Protein AF-A0A7J8PBJ2-F1 (afdb_monomer_lite)

Sequence (101 aa):
KILICTVHLPKGKVLRFVLFACSDSRVCPSHILNFQPGEAFIVRNIASMVPPYDKKKYSGAGAAIEYAVLHLKVENIVVIGHSCCGGIKGLMSIPDDGTTA

pLDDT: mean 90.63, std 9.9, range [50.56, 98.0]

Radius of gyration: 15.6 Å; chains: 1; bounding box: 37×36×34 Å

Structure (mmCIF, N/CA/C/O backbone):
data_AF-A0A7J8PBJ2-F1
#
_entry.id   AF-A0A7J8PBJ2-F1
#
loop_
_atom_site.group_PDB
_atom_site.id
_atom_site.type_symbol
_atom_site.label_atom_id
_atom_site.label_alt_id
_atom_site.label_comp_id
_atom_site.label_asym_id
_atom_site.label_entity_id
_atom_site.label_seq_id
_atom_site.pdbx_PDB_ins_code
_atom_site.Cartn_x
_atom_site.Cartn_y
_atom_site.Cartn_z
_atom_site.occupancy
_atom_site.B_iso_or_equiv
_atom_site.auth_seq_id
_atom_site.auth_comp_id
_atom_site.auth_asym_id
_atom_site.auth_atom_id
_atom_site.pdbx_PDB_model_num
ATOM 1 N N . LYS A 1 1 ? 9.653 19.819 -3.356 1.00 67.44 1 LYS A N 1
ATOM 2 C CA . LYS A 1 1 ? 8.904 20.525 -2.287 1.00 67.44 1 LYS A CA 1
ATOM 3 C C . LYS A 1 1 ? 7.847 19.564 -1.760 1.00 67.44 1 LYS A C 1
ATOM 5 O O . LYS A 1 1 ? 6.981 19.185 -2.534 1.00 67.44 1 LYS A O 1
ATOM 10 N N . ILE A 1 2 ? 7.977 19.088 -0.521 1.00 81.88 2 ILE A N 1
ATOM 11 C CA . ILE A 1 2 ? 6.969 18.212 0.096 1.00 81.88 2 ILE A CA 1
ATOM 12 C C . ILE A 1 2 ? 5.880 19.124 0.659 1.00 81.88 2 ILE A C 1
ATOM 14 O O . ILE A 1 2 ? 6.184 20.039 1.420 1.00 81.88 2 ILE A O 1
ATOM 18 N N . LEU A 1 3 ? 4.638 18.921 0.227 1.00 82.38 3 LEU A N 1
ATOM 19 C CA . LEU A 1 3 ? 3.475 19.660 0.709 1.00 82.38 3 LEU A CA 1
ATOM 20 C C . LEU A 1 3 ? 2.603 18.690 1.500 1.00 82.38 3 LEU A C 1
ATOM 22 O O . LEU A 1 3 ? 2.145 17.688 0.956 1.00 82.38 3 LEU A O 1
ATOM 26 N N . ILE A 1 4 ? 2.400 18.988 2.780 1.00 85.19 4 ILE A N 1
ATOM 27 C CA . ILE A 1 4 ? 1.485 18.245 3.645 1.00 85.19 4 ILE A CA 1
ATOM 28 C C . ILE A 1 4 ? 0.186 19.045 3.697 1.00 85.19 4 ILE A C 1
ATOM 30 O O . ILE A 1 4 ? 0.186 20.196 4.126 1.00 85.19 4 ILE A O 1
ATOM 34 N N . CYS A 1 5 ? -0.907 18.449 3.225 1.00 81.81 5 CYS A N 1
ATOM 35 C CA . CYS A 1 5 ? -2.243 19.029 3.300 1.00 81.81 5 CYS A CA 1
ATOM 36 C C . CYS A 1 5 ? -3.043 18.276 4.363 1.00 81.81 5 CYS A C 1
ATOM 38 O O . CYS A 1 5 ? -3.108 17.047 4.338 1.00 81.81 5 CYS A O 1
ATOM 40 N N . THR A 1 6 ? -3.633 19.008 5.303 1.00 80.75 6 THR A N 1
ATOM 41 C CA . THR A 1 6 ? -4.531 18.456 6.316 1.00 80.75 6 THR A CA 1
ATOM 42 C C . THR A 1 6 ? -5.975 18.722 5.909 1.00 80.75 6 THR A C 1
ATOM 44 O O . THR A 1 6 ? -6.333 19.830 5.515 1.00 80.75 6 THR A O 1
ATOM 47 N N . VAL A 1 7 ? -6.817 17.695 6.003 1.00 77.88 7 VAL A N 1
ATOM 48 C CA . VAL A 1 7 ? -8.259 17.791 5.745 1.00 77.88 7 VAL A CA 1
ATOM 49 C C . VAL A 1 7 ? -8.991 17.424 7.030 1.00 77.88 7 VAL A C 1
ATOM 51 O O . VAL A 1 7 ? -8.630 16.450 7.692 1.00 77.88 7 VAL A O 1
ATOM 54 N N . HIS A 1 8 ? -10.007 18.204 7.403 1.00 78.44 8 HIS A N 1
ATOM 55 C CA . HIS A 1 8 ? -10.849 17.892 8.554 1.00 78.44 8 HIS A CA 1
ATOM 56 C C . HIS A 1 8 ? -11.878 16.829 8.168 1.00 78.44 8 HIS A C 1
ATOM 58 O O . HIS A 1 8 ? -12.645 17.019 7.225 1.00 78.44 8 HIS A O 1
ATOM 64 N N . LEU A 1 9 ? -11.895 15.715 8.897 1.00 67.75 9 LEU A N 1
ATOM 65 C CA . LEU A 1 9 ? -12.837 14.624 8.673 1.00 67.75 9 LEU A CA 1
ATOM 66 C C . LEU A 1 9 ? -13.865 14.574 9.810 1.00 67.75 9 LEU A C 1
ATOM 68 O O . LEU A 1 9 ? -13.489 14.736 10.975 1.00 67.75 9 LEU A O 1
ATOM 72 N N . PRO A 1 10 ? -15.149 14.320 9.503 1.00 68.06 10 PRO A N 1
ATOM 73 C CA . PRO A 1 10 ? -16.148 14.066 10.530 1.00 68.06 10 PRO A CA 1
ATOM 74 C C . PRO A 1 10 ? -15.776 12.814 11.337 1.00 68.06 10 PRO A C 1
ATOM 76 O O . PRO A 1 10 ? -15.232 11.843 10.806 1.00 68.06 10 PRO A O 1
ATOM 79 N N . LYS A 1 11 ? -16.064 12.838 12.641 1.00 75.06 11 LYS A N 1
ATOM 80 C CA . LYS A 1 11 ? -15.785 11.717 13.550 1.00 75.06 11 LYS A CA 1
ATOM 81 C C . LYS A 1 11 ? -16.708 10.527 13.246 1.00 75.06 11 LYS A C 1
ATOM 83 O O . LYS A 1 11 ? -17.866 10.726 12.895 1.00 75.06 11 LYS A O 1
ATOM 88 N N . GLY A 1 12 ? -16.221 9.303 13.473 1.00 63.75 12 GLY A N 1
ATOM 89 C CA . GLY A 1 12 ? -17.089 8.129 13.654 1.00 63.75 12 GLY A CA 1
ATOM 90 C C . GLY A 1 12 ? -17.337 7.229 12.439 1.00 63.75 12 GLY A C 1
ATOM 91 O O . GLY A 1 12 ? -18.357 6.547 12.416 1.00 63.75 12 GLY A O 1
ATOM 92 N N . LYS A 1 13 ? -16.437 7.174 11.449 1.00 65.19 13 LYS A N 1
ATOM 93 C CA . LYS A 1 13 ? -16.504 6.137 10.402 1.00 65.19 13 LYS A CA 1
ATOM 94 C C . LYS A 1 13 ? -15.586 4.957 10.710 1.00 65.19 13 LYS A C 1
ATOM 96 O O . LYS A 1 13 ? -14.440 5.152 11.109 1.00 65.19 13 LYS A O 1
ATOM 101 N N . VAL A 1 14 ? -16.103 3.747 10.501 1.00 73.50 14 VAL A N 1
ATOM 102 C CA . VAL A 1 14 ? -15.354 2.491 10.622 1.00 73.50 14 VAL A CA 1
ATOM 103 C C . VAL A 1 14 ? -14.757 2.145 9.262 1.00 73.50 14 VAL A C 1
ATOM 105 O O . VAL A 1 14 ? -15.474 2.038 8.267 1.00 73.50 14 VAL A O 1
ATOM 108 N N . LEU A 1 15 ? -13.439 1.974 9.226 1.00 82.56 15 LEU A N 1
ATOM 109 C CA . LEU A 1 15 ? -12.700 1.575 8.034 1.00 82.56 15 LEU A CA 1
ATOM 110 C C . LEU A 1 15 ? -12.763 0.054 7.894 1.00 82.56 15 LEU A C 1
ATOM 112 O O . LEU A 1 15 ? -12.306 -0.661 8.778 1.00 82.56 15 LEU A O 1
ATOM 116 N N . ARG A 1 16 ? -13.297 -0.446 6.776 1.00 88.06 16 ARG A N 1
ATOM 117 C CA . ARG A 1 16 ? -13.398 -1.900 6.529 1.00 88.06 16 ARG A CA 1
ATOM 118 C C . ARG A 1 16 ? -12.263 -2.459 5.677 1.00 88.06 16 ARG A C 1
ATOM 120 O O . ARG A 1 16 ? -12.013 -3.662 5.699 1.00 88.06 16 ARG A O 1
ATOM 127 N N . PHE A 1 17 ? -11.573 -1.593 4.939 1.00 93.19 17 PHE A N 1
ATOM 128 C CA . PHE A 1 17 ? -10.581 -1.985 3.943 1.00 93.19 17 PHE A CA 1
ATOM 129 C C . PHE A 1 17 ? -9.271 -1.232 4.146 1.00 93.19 17 PHE A C 1
ATOM 131 O O . PHE A 1 17 ? -9.277 -0.014 4.354 1.00 93.19 17 PHE A O 1
ATOM 138 N N . VAL A 1 18 ? -8.152 -1.936 3.984 1.00 95.50 18 VAL A N 1
ATOM 139 C CA . VAL A 1 18 ? -6.894 -1.322 3.554 1.00 95.50 18 VAL A CA 1
ATOM 140 C C . VAL A 1 18 ? -6.640 -1.651 2.087 1.00 95.50 18 VAL A C 1
ATOM 142 O O . VAL A 1 18 ? -6.809 -2.792 1.657 1.00 95.50 18 VAL A O 1
ATOM 145 N N . LEU A 1 19 ? -6.248 -0.643 1.313 1.00 96.75 19 LEU A N 1
ATOM 146 C CA . LEU A 1 19 ? -5.972 -0.771 -0.114 1.00 96.75 19 LEU A CA 1
ATOM 147 C C . LEU A 1 19 ? -4.506 -0.464 -0.390 1.00 96.75 19 LEU A C 1
ATOM 149 O O . LEU A 1 19 ? -4.031 0.615 -0.040 1.00 96.75 19 LEU A O 1
ATOM 153 N N . PHE A 1 20 ? -3.829 -1.363 -1.094 1.00 97.94 20 PHE A N 1
ATOM 154 C CA . PHE A 1 20 ? -2.568 -1.075 -1.769 1.00 97.94 20 PHE A CA 1
ATOM 155 C C . PHE A 1 20 ? -2.852 -0.813 -3.243 1.00 97.94 20 PHE A C 1
ATOM 157 O O . PHE A 1 20 ? -3.324 -1.697 -3.957 1.00 97.94 20 PHE A O 1
ATOM 164 N N . ALA A 1 21 ? -2.587 0.407 -3.702 1.00 97.81 21 ALA A N 1
ATOM 165 C CA . ALA A 1 21 ? -2.831 0.815 -5.082 1.00 97.81 21 ALA A CA 1
ATOM 166 C C . ALA A 1 21 ? -1.620 1.537 -5.674 1.00 97.81 21 ALA A C 1
ATOM 168 O O . ALA A 1 21 ? -0.790 2.099 -4.961 1.00 97.81 21 ALA A O 1
ATOM 169 N N . CYS A 1 22 ? -1.528 1.564 -7.000 1.00 98.00 22 CYS A N 1
ATOM 170 C CA . CYS A 1 22 ? -0.373 2.149 -7.654 1.00 98.00 22 CYS A CA 1
ATOM 171 C C . CYS A 1 22 ? -0.419 3.675 -7.525 1.00 98.00 22 CYS A C 1
ATOM 173 O O . CYS A 1 22 ? -1.493 4.282 -7.559 1.00 98.00 22 CYS A O 1
ATOM 175 N N . SER A 1 23 ? 0.744 4.317 -7.424 1.00 97.50 23 SER A N 1
ATOM 176 C CA . SER A 1 23 ? 0.881 5.779 -7.475 1.00 97.50 23 SER A CA 1
ATOM 177 C C . SER A 1 23 ? 0.534 6.385 -8.843 1.00 97.50 23 SER A C 1
ATOM 179 O O . SER A 1 23 ? 0.510 7.607 -8.966 1.00 97.50 23 SER A O 1
ATOM 181 N N . ASP A 1 24 ? 0.246 5.561 -9.857 1.00 97.25 24 ASP A N 1
ATOM 182 C CA . ASP A 1 24 ? -0.208 6.000 -11.180 1.00 97.25 24 ASP A CA 1
ATOM 183 C C . ASP A 1 24 ? -1.410 6.952 -11.067 1.00 97.25 24 ASP A C 1
ATOM 185 O O . ASP A 1 24 ? -2.427 6.640 -10.442 1.00 97.25 24 ASP A O 1
ATOM 189 N N . SER A 1 25 ? -1.297 8.143 -11.654 1.00 95.19 25 SER A N 1
ATOM 190 C CA . SER A 1 25 ? -2.311 9.195 -11.535 1.00 95.19 25 SER A CA 1
ATOM 191 C C . SER A 1 25 ? -3.652 8.819 -12.163 1.00 95.19 25 SER A C 1
ATOM 193 O O . SER A 1 25 ? -4.678 9.358 -11.757 1.00 95.19 25 SER A O 1
ATOM 195 N N . ARG A 1 26 ? -3.666 7.866 -13.102 1.00 95.19 26 ARG A N 1
ATOM 196 C CA . ARG A 1 26 ? -4.881 7.385 -13.773 1.00 95.19 26 ARG A CA 1
ATOM 197 C C . ARG A 1 26 ? -5.716 6.468 -12.880 1.00 95.19 26 ARG A C 1
ATOM 199 O O . ARG A 1 26 ? -6.877 6.218 -13.179 1.00 95.19 26 ARG A O 1
ATOM 206 N N . VAL A 1 27 ? -5.129 5.957 -11.796 1.00 94.06 27 VAL A N 1
ATOM 207 C CA . VAL A 1 27 ? -5.727 4.923 -10.947 1.00 94.06 27 VAL A CA 1
ATOM 208 C C . VAL A 1 27 ? -5.866 5.449 -9.523 1.00 94.06 27 VAL A C 1
ATOM 210 O O . VAL A 1 27 ? -5.065 5.154 -8.636 1.00 94.06 27 VAL A O 1
ATOM 213 N N . CYS A 1 28 ? -6.896 6.265 -9.295 1.00 94.62 28 CYS A N 1
ATOM 214 C CA . CYS A 1 28 ? -7.276 6.668 -7.946 1.00 94.62 28 CYS A CA 1
ATOM 215 C C . CYS A 1 28 ? -8.269 5.643 -7.364 1.00 94.62 28 CYS A C 1
ATOM 217 O O . CYS A 1 28 ? -9.409 5.594 -7.831 1.00 94.62 28 CYS A O 1
ATOM 219 N N . PRO A 1 29 ? -7.891 4.855 -6.338 1.00 94.06 29 PRO A N 1
ATOM 220 C CA . PRO A 1 29 ? -8.772 3.830 -5.772 1.00 94.06 29 PRO A CA 1
ATOM 221 C C . PRO A 1 29 ? -10.086 4.404 -5.230 1.00 94.06 29 PRO A C 1
ATOM 223 O O . PRO A 1 29 ? -11.127 3.777 -5.395 1.00 94.06 29 PRO A O 1
ATOM 226 N N . SER A 1 30 ? -10.068 5.617 -4.662 1.00 93.50 30 SER A N 1
ATOM 227 C CA . SER A 1 30 ? -11.290 6.281 -4.193 1.00 93.50 30 SER A CA 1
ATOM 228 C C . SER A 1 30 ? -12.281 6.567 -5.319 1.00 93.50 30 SER A C 1
ATOM 230 O O . SER A 1 30 ? -13.475 6.387 -5.126 1.00 93.50 30 SER A O 1
ATOM 232 N N . HIS A 1 31 ? -11.801 6.955 -6.504 1.00 93.69 31 HIS A N 1
ATOM 233 C CA . HIS A 1 31 ? -12.676 7.224 -7.648 1.00 93.69 31 HIS A CA 1
ATOM 234 C C . HIS A 1 31 ? -13.176 5.931 -8.296 1.00 93.69 31 HIS A C 1
ATOM 236 O O . HIS A 1 31 ? -14.355 5.817 -8.603 1.00 93.69 31 HIS A O 1
ATOM 242 N N . ILE A 1 32 ? -12.293 4.945 -8.480 1.00 94.00 32 ILE A N 1
ATOM 243 C CA . ILE A 1 32 ? -12.625 3.693 -9.179 1.00 94.00 32 ILE A CA 1
ATOM 244 C C . ILE A 1 32 ? -13.613 2.845 -8.375 1.00 94.00 32 ILE A C 1
ATOM 246 O O . ILE A 1 32 ? -14.521 2.253 -8.948 1.00 94.00 32 ILE A O 1
ATOM 250 N N . LEU A 1 33 ? -13.441 2.791 -7.053 1.00 92.56 33 LEU A N 1
ATOM 251 C CA . LEU A 1 33 ? -14.296 2.011 -6.154 1.00 92.56 33 LEU A CA 1
ATOM 252 C C . LEU A 1 33 ? -15.391 2.860 -5.493 1.00 92.56 33 LEU A C 1
ATOM 254 O O . LEU A 1 33 ? -16.128 2.356 -4.652 1.00 92.56 33 LEU A O 1
ATOM 258 N N . ASN A 1 34 ? -15.497 4.138 -5.872 1.00 92.62 34 ASN A N 1
ATOM 259 C CA . ASN A 1 34 ? -16.451 5.104 -5.328 1.00 92.62 34 ASN A CA 1
ATOM 260 C C . ASN A 1 34 ? -16.407 5.235 -3.789 1.00 92.62 34 ASN A C 1
ATOM 262 O O . ASN A 1 34 ? -17.435 5.453 -3.145 1.00 92.62 34 ASN A O 1
ATOM 266 N N . PHE A 1 35 ? -15.215 5.111 -3.192 1.00 90.75 35 PHE A N 1
ATOM 267 C CA . PHE A 1 35 ? -15.041 5.276 -1.751 1.00 90.75 35 PHE A CA 1
ATOM 268 C C . PHE A 1 35 ? -15.151 6.738 -1.335 1.00 90.75 35 PHE A C 1
ATOM 270 O O . PHE A 1 35 ? -14.457 7.619 -1.848 1.00 90.75 35 PHE A O 1
ATOM 277 N N . GL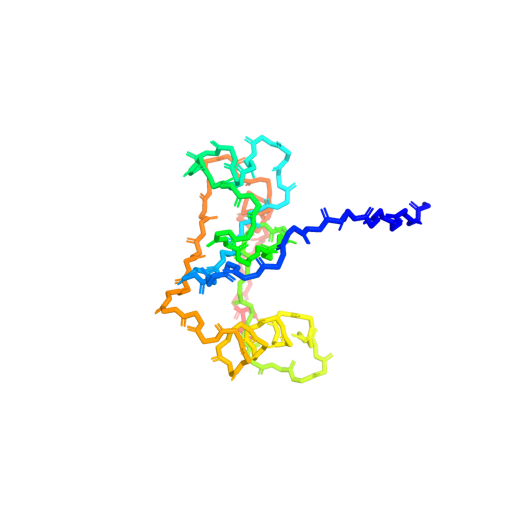N A 1 36 ? -15.951 6.964 -0.305 1.00 88.44 36 GLN A N 1
ATOM 278 C CA . GLN A 1 36 ? -16.037 8.210 0.426 1.00 88.44 36 GLN A CA 1
ATOM 279 C C . GLN A 1 36 ? -14.891 8.333 1.439 1.00 88.44 36 GLN A C 1
ATOM 281 O O . GLN A 1 36 ? -14.344 7.330 1.919 1.00 88.44 36 GLN A O 1
ATOM 286 N N . PRO A 1 37 ? -14.537 9.565 1.846 1.00 87.44 37 PRO A N 1
ATOM 287 C CA . PRO A 1 37 ? -13.595 9.769 2.935 1.00 87.44 37 PRO A CA 1
ATOM 288 C C . PRO A 1 37 ? -14.015 8.992 4.191 1.00 87.44 37 PRO A C 1
ATOM 290 O O . PRO A 1 37 ? -15.171 9.071 4.633 1.00 87.44 37 PRO A O 1
ATOM 293 N N . GLY A 1 38 ? -13.066 8.236 4.748 1.00 85.81 38 GLY A N 1
ATOM 294 C CA . GLY A 1 38 ? -13.264 7.389 5.926 1.00 85.81 38 GLY A CA 1
ATOM 295 C C . GLY A 1 38 ? -13.790 5.974 5.652 1.00 85.81 38 GLY A C 1
ATOM 296 O O . GLY A 1 38 ? -14.093 5.284 6.617 1.00 85.81 38 GLY A O 1
ATOM 297 N N . GLU A 1 39 ? -13.898 5.526 4.395 1.00 87.94 39 GLU A N 1
ATOM 298 C CA . GLU A 1 39 ? -14.328 4.148 4.069 1.00 87.94 39 GLU A CA 1
ATOM 299 C C . GLU A 1 39 ? -13.176 3.166 3.810 1.00 87.94 39 GLU A C 1
ATOM 301 O O . GLU A 1 39 ? -13.322 1.964 4.047 1.00 87.94 39 GLU A O 1
ATOM 306 N N . ALA A 1 40 ? -12.014 3.670 3.384 1.00 91.81 40 ALA A N 1
ATOM 307 C CA . ALA A 1 40 ? -10.818 2.868 3.149 1.00 91.81 40 ALA A CA 1
ATOM 308 C C . ALA A 1 40 ? -9.545 3.575 3.634 1.00 91.81 40 ALA A C 1
ATOM 310 O O . ALA A 1 40 ? -9.396 4.792 3.496 1.00 91.81 40 ALA A O 1
ATOM 311 N N . PHE A 1 41 ? -8.618 2.794 4.187 1.00 95.00 41 PHE A N 1
ATOM 312 C CA . PHE A 1 41 ? -7.258 3.220 4.503 1.00 95.00 41 PHE A CA 1
ATOM 313 C C . PHE A 1 41 ? -6.368 2.896 3.302 1.00 95.00 41 PHE A C 1
ATOM 315 O O . PHE A 1 41 ? -6.293 1.747 2.881 1.00 95.00 41 PHE A O 1
ATOM 322 N N . ILE A 1 42 ? -5.740 3.893 2.682 1.00 95.50 42 ILE A N 1
ATOM 323 C CA . ILE A 1 42 ? -5.144 3.718 1.350 1.00 95.50 42 ILE A CA 1
ATOM 324 C C . ILE A 1 42 ? -3.640 3.961 1.409 1.00 95.50 42 ILE A C 1
ATOM 326 O O . ILE A 1 42 ? -3.189 5.051 1.754 1.00 95.50 42 ILE A O 1
ATOM 330 N N . VAL A 1 43 ? -2.874 2.956 0.996 1.00 97.06 43 VAL A N 1
ATOM 331 C CA . VAL A 1 43 ? -1.430 3.025 0.779 1.00 97.06 43 VAL A CA 1
ATOM 332 C C . VAL A 1 43 ? -1.175 3.053 -0.723 1.00 97.06 43 VAL A C 1
ATOM 334 O O . VAL A 1 43 ? -1.680 2.211 -1.468 1.00 97.06 43 VAL A O 1
ATOM 337 N N . ARG A 1 44 ? -0.390 4.031 -1.188 1.00 97.56 44 ARG A N 1
ATOM 338 C CA . ARG A 1 44 ? -0.012 4.133 -2.602 1.00 97.56 44 ARG A CA 1
ATOM 339 C C . ARG A 1 44 ? 1.493 4.159 -2.781 1.00 97.56 44 ARG A C 1
ATOM 341 O O . ARG A 1 44 ? 2.177 4.978 -2.172 1.00 97.56 44 ARG A O 1
ATOM 348 N N . ASN A 1 45 ? 1.993 3.271 -3.629 1.00 97.12 45 ASN A N 1
ATOM 349 C CA . ASN A 1 45 ? 3.394 3.215 -4.033 1.00 97.12 45 ASN A CA 1
ATOM 350 C C . ASN A 1 45 ? 3.508 2.759 -5.497 1.00 97.12 45 ASN A C 1
ATOM 352 O O . ASN A 1 45 ? 2.509 2.460 -6.156 1.00 97.12 45 ASN A O 1
ATOM 356 N N . ILE A 1 46 ? 4.722 2.751 -6.046 1.00 97.69 46 ILE A N 1
ATOM 357 C CA . ILE A 1 46 ? 4.938 2.264 -7.411 1.00 97.69 46 ILE A CA 1
ATOM 358 C C . ILE A 1 46 ? 4.565 0.777 -7.481 1.00 97.69 46 ILE A C 1
ATOM 360 O O . ILE A 1 46 ? 5.033 -0.015 -6.670 1.00 97.69 46 ILE A O 1
ATOM 364 N N . ALA A 1 47 ? 3.733 0.421 -8.464 1.00 97.56 47 ALA A N 1
ATOM 365 C CA . ALA A 1 47 ? 3.293 -0.948 -8.743 1.00 97.56 47 ALA A CA 1
ATOM 366 C C . ALA A 1 47 ? 2.502 -1.653 -7.621 1.00 97.56 47 ALA A C 1
ATOM 368 O O . ALA A 1 47 ? 2.422 -2.877 -7.624 1.00 97.56 47 ALA A O 1
ATOM 369 N N . SER A 1 48 ? 1.882 -0.906 -6.699 1.00 97.06 48 SER A N 1
ATOM 370 C CA . SER A 1 48 ? 1.053 -1.475 -5.617 1.00 97.06 48 SER A CA 1
ATOM 371 C C . SER A 1 48 ? 1.784 -2.529 -4.769 1.00 97.06 48 SER A C 1
ATOM 373 O O . SER A 1 48 ? 1.163 -3.470 -4.277 1.00 97.06 48 SER A O 1
ATOM 375 N N . MET A 1 49 ? 3.105 -2.417 -4.630 1.00 96.38 49 MET A N 1
ATOM 376 C CA . MET A 1 49 ? 3.921 -3.450 -4.002 1.00 96.38 49 MET A CA 1
ATOM 377 C C . MET A 1 49 ? 3.640 -3.564 -2.505 1.00 96.38 49 MET A C 1
ATOM 379 O O . MET A 1 49 ? 3.593 -2.562 -1.784 1.00 96.38 49 MET A O 1
ATOM 383 N N . VAL A 1 50 ? 3.546 -4.805 -2.034 1.00 97.56 50 VAL A N 1
ATOM 384 C CA . VAL A 1 50 ? 3.552 -5.154 -0.613 1.00 97.56 50 VAL A CA 1
ATOM 385 C C . VAL A 1 50 ? 4.839 -5.937 -0.358 1.00 97.56 50 VAL A C 1
ATOM 387 O O . VAL A 1 50 ? 4.914 -7.106 -0.735 1.00 97.56 50 VAL A O 1
ATOM 390 N N . PRO A 1 51 ? 5.885 -5.303 0.195 1.00 95.88 51 PRO A N 1
ATOM 391 C CA . PRO A 1 51 ? 7.148 -5.989 0.428 1.00 95.88 51 PRO A CA 1
ATOM 392 C C . PRO A 1 51 ? 7.033 -6.993 1.589 1.00 95.88 51 PRO A C 1
ATOM 394 O O . PRO A 1 51 ? 6.139 -6.856 2.433 1.00 95.88 51 PRO A O 1
ATOM 397 N N . PRO A 1 52 ? 7.951 -7.975 1.677 1.00 95.50 52 PRO A N 1
ATOM 398 C CA . PRO A 1 52 ? 8.044 -8.842 2.843 1.00 95.50 52 PRO A CA 1
ATOM 399 C C . PRO A 1 52 ? 8.340 -8.027 4.105 1.00 95.50 52 PRO A C 1
ATOM 401 O O . PRO A 1 52 ? 8.820 -6.892 4.057 1.00 95.50 52 PRO A O 1
ATOM 404 N N . TYR A 1 53 ? 8.061 -8.618 5.262 1.00 95.31 53 TYR A N 1
ATOM 405 C CA . TYR A 1 53 ? 8.294 -7.953 6.533 1.00 95.31 53 TYR A CA 1
ATOM 406 C C . TYR A 1 53 ? 9.789 -7.707 6.781 1.00 95.31 53 TYR A C 1
ATOM 408 O O . TYR A 1 53 ? 10.568 -8.640 6.961 1.00 95.31 53 TYR A O 1
ATOM 416 N N . ASP A 1 54 ? 10.168 -6.433 6.860 1.00 96.88 54 ASP A N 1
ATOM 417 C CA . ASP A 1 54 ? 11.485 -5.990 7.307 1.00 96.88 54 ASP A CA 1
ATOM 418 C C . ASP A 1 54 ? 11.334 -4.648 8.036 1.00 96.88 54 ASP A C 1
ATOM 420 O O . ASP A 1 54 ? 10.952 -3.633 7.443 1.00 96.88 54 ASP A O 1
ATOM 424 N N . LYS A 1 55 ? 11.653 -4.636 9.336 1.00 93.44 55 LYS A N 1
ATOM 425 C CA . LYS A 1 55 ? 11.529 -3.445 10.194 1.00 93.44 55 LYS A CA 1
ATOM 426 C C . LYS A 1 55 ? 12.424 -2.282 9.759 1.00 93.44 55 LYS A C 1
ATOM 428 O O . LYS A 1 55 ? 12.143 -1.143 10.119 1.00 93.44 55 LYS A O 1
ATOM 433 N N . LYS A 1 56 ? 13.524 -2.556 9.054 1.00 94.94 56 LYS A N 1
ATOM 434 C CA . LYS A 1 56 ? 14.522 -1.559 8.650 1.00 94.94 56 LYS A CA 1
ATOM 435 C C . LYS A 1 56 ? 14.300 -1.102 7.214 1.00 94.94 56 LYS A C 1
ATOM 437 O O . LYS A 1 56 ? 14.333 0.097 6.958 1.00 94.94 56 LYS A O 1
ATOM 442 N N . LYS A 1 57 ? 14.065 -2.034 6.287 1.00 95.44 57 LYS A N 1
ATOM 443 C CA . LYS A 1 57 ? 13.932 -1.731 4.852 1.00 95.44 57 LYS A CA 1
ATOM 444 C C . LYS A 1 57 ? 12.541 -1.229 4.470 1.00 95.44 57 LYS A C 1
ATOM 446 O O . LYS A 1 57 ? 12.430 -0.343 3.629 1.00 95.44 57 LYS A O 1
ATOM 451 N N . TYR A 1 58 ? 11.486 -1.767 5.085 1.00 95.69 58 TYR A N 1
ATOM 452 C CA . TYR A 1 58 ? 10.100 -1.557 4.646 1.00 95.69 58 TYR A CA 1
ATOM 453 C C . TYR A 1 58 ? 9.183 -1.069 5.770 1.00 95.69 58 TYR A C 1
ATOM 455 O O . TYR A 1 58 ? 7.991 -1.385 5.809 1.00 95.69 58 TYR A O 1
ATO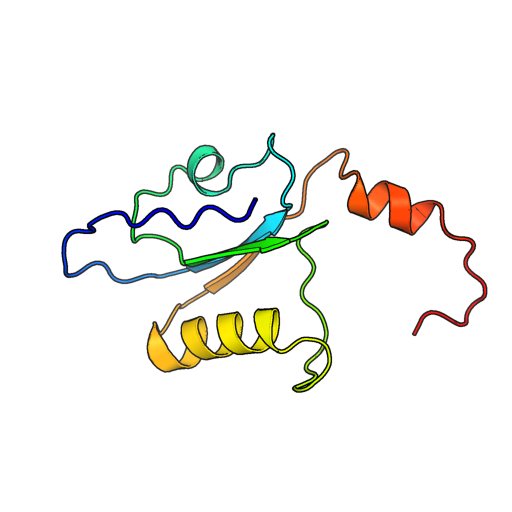M 463 N N . SER A 1 59 ? 9.732 -0.249 6.668 1.00 95.19 59 SER A N 1
ATOM 464 C CA . SER A 1 59 ? 9.023 0.288 7.834 1.00 95.19 59 SER A CA 1
ATOM 465 C C . SER A 1 59 ? 7.729 1.022 7.474 1.00 95.19 59 SER A C 1
ATOM 467 O O . SER A 1 59 ? 6.754 0.906 8.206 1.00 95.19 59 SER A O 1
ATOM 469 N N . GLY A 1 60 ? 7.670 1.715 6.331 1.00 95.62 60 GLY A N 1
ATOM 470 C CA . GLY A 1 60 ? 6.463 2.419 5.887 1.00 95.62 60 GLY A CA 1
ATOM 471 C C . GLY A 1 60 ? 5.285 1.486 5.579 1.00 95.62 60 GLY A C 1
ATOM 472 O O . GLY A 1 60 ? 4.190 1.686 6.100 1.00 95.62 60 GLY A O 1
ATOM 473 N N . ALA A 1 61 ? 5.506 0.447 4.765 1.00 95.69 61 ALA A N 1
ATOM 474 C CA . ALA A 1 61 ? 4.465 -0.534 4.447 1.00 95.69 61 ALA A CA 1
ATOM 475 C C . ALA A 1 61 ? 4.090 -1.368 5.683 1.00 95.69 61 ALA A C 1
ATOM 477 O O . ALA A 1 61 ? 2.907 -1.578 5.941 1.00 95.69 61 ALA A O 1
ATOM 478 N N . GLY A 1 62 ? 5.091 -1.772 6.475 1.00 96.50 62 GLY A N 1
ATOM 479 C CA . GLY A 1 62 ? 4.887 -2.494 7.730 1.00 96.50 62 GLY A CA 1
ATOM 480 C C . GLY A 1 62 ? 4.033 -1.710 8.726 1.00 96.50 62 GLY A C 1
ATOM 481 O O . GLY A 1 62 ? 3.022 -2.228 9.187 1.00 96.50 62 GLY A O 1
ATOM 482 N N . ALA A 1 63 ? 4.371 -0.443 8.985 1.00 97.38 63 ALA A N 1
ATOM 483 C CA . ALA A 1 63 ? 3.615 0.420 9.892 1.00 97.38 63 ALA A CA 1
ATOM 484 C C . ALA A 1 63 ? 2.180 0.667 9.402 1.00 97.38 63 ALA A C 1
ATOM 486 O O . ALA A 1 63 ? 1.250 0.705 10.204 1.00 97.38 63 ALA A O 1
ATOM 487 N N . ALA A 1 64 ? 1.977 0.804 8.087 1.00 96.81 64 ALA A N 1
ATOM 488 C CA . ALA A 1 64 ? 0.644 0.973 7.518 1.00 96.81 64 ALA A CA 1
ATOM 489 C C . ALA A 1 64 ? -0.235 -0.272 7.731 1.00 96.81 64 ALA A C 1
ATOM 491 O O . ALA A 1 64 ? -1.395 -0.143 8.123 1.00 96.81 64 ALA A O 1
ATOM 492 N N . ILE A 1 65 ? 0.317 -1.471 7.512 1.00 97.12 65 ILE A N 1
ATOM 493 C CA . ILE A 1 65 ? -0.386 -2.741 7.744 1.00 97.12 65 ILE A CA 1
ATOM 494 C C . ILE A 1 65 ? -0.651 -2.941 9.237 1.00 97.12 65 ILE A C 1
ATOM 496 O O . ILE A 1 65 ? -1.781 -3.234 9.619 1.00 97.12 65 ILE A O 1
ATOM 500 N N . GLU A 1 66 ? 0.361 -2.741 10.083 1.00 97.00 66 GLU A N 1
ATOM 501 C CA . GLU A 1 66 ? 0.244 -2.854 11.539 1.00 97.00 66 GLU A CA 1
ATOM 502 C C . GLU A 1 66 ? -0.859 -1.936 12.073 1.00 97.00 66 GLU A C 1
ATOM 504 O O . GLU A 1 66 ? -1.744 -2.383 12.803 1.00 97.00 66 GLU A O 1
ATOM 509 N N . TYR A 1 67 ? -0.874 -0.673 11.641 1.00 96.56 67 TYR A N 1
ATOM 510 C CA . TYR A 1 67 ? -1.897 0.283 12.043 1.00 96.56 67 TYR A CA 1
ATOM 511 C C . TYR A 1 67 ? -3.294 -0.110 11.557 1.00 96.56 67 TYR A C 1
ATOM 513 O O . TYR A 1 67 ? -4.247 -0.116 12.341 1.00 96.56 67 TYR A O 1
ATOM 521 N N . ALA A 1 68 ? -3.422 -0.498 10.288 1.00 95.38 68 ALA A N 1
ATOM 522 C CA . ALA A 1 68 ? -4.699 -0.916 9.724 1.00 95.38 68 ALA A CA 1
ATOM 523 C C . ALA A 1 68 ? -5.291 -2.130 10.459 1.00 95.38 68 ALA A C 1
ATOM 525 O O . ALA A 1 68 ? -6.465 -2.123 10.831 1.00 95.38 68 ALA A O 1
ATOM 526 N N . VAL A 1 69 ? -4.476 -3.153 10.715 1.00 95.50 69 VAL A N 1
ATOM 527 C CA . VAL A 1 69 ? -4.931 -4.414 11.311 1.00 95.50 69 VAL A CA 1
ATOM 528 C C . VAL A 1 69 ? -5.113 -4.286 12.823 1.00 95.50 69 VAL A C 1
ATOM 530 O O . VAL A 1 69 ? -6.161 -4.649 13.359 1.00 95.50 69 VAL A O 1
ATOM 533 N N . LEU A 1 70 ? -4.117 -3.763 13.543 1.00 96.44 70 LEU A N 1
ATOM 534 C CA . LEU A 1 70 ? -4.133 -3.767 15.006 1.00 96.44 70 LEU A CA 1
ATOM 535 C C . LEU A 1 70 ? -4.935 -2.612 15.599 1.00 96.44 70 LEU A C 1
ATOM 537 O O . LEU A 1 70 ? -5.549 -2.809 16.650 1.00 96.44 70 LEU A O 1
ATOM 541 N N . HIS A 1 71 ? -4.972 -1.449 14.947 1.00 94.50 71 HIS A N 1
ATOM 542 C CA . HIS A 1 71 ? -5.600 -0.247 15.504 1.00 94.50 71 HIS A CA 1
ATOM 543 C C . HIS A 1 71 ? -6.916 0.117 14.819 1.00 94.50 71 HIS A C 1
ATOM 545 O O . HIS A 1 71 ? -7.886 0.410 15.513 1.00 94.50 71 HIS A O 1
ATOM 551 N N . LEU A 1 72 ? -6.976 0.066 13.486 1.00 92.62 72 LEU A N 1
ATOM 552 C CA . LEU A 1 72 ? -8.204 0.380 12.743 1.00 92.62 72 LEU A CA 1
ATOM 553 C C . LEU A 1 72 ? -9.161 -0.813 12.629 1.00 92.62 72 LEU A C 1
ATOM 555 O O . LEU A 1 72 ? -10.331 -0.606 12.324 1.00 92.62 72 LEU A O 1
ATOM 559 N N . LYS A 1 73 ? -8.674 -2.031 12.908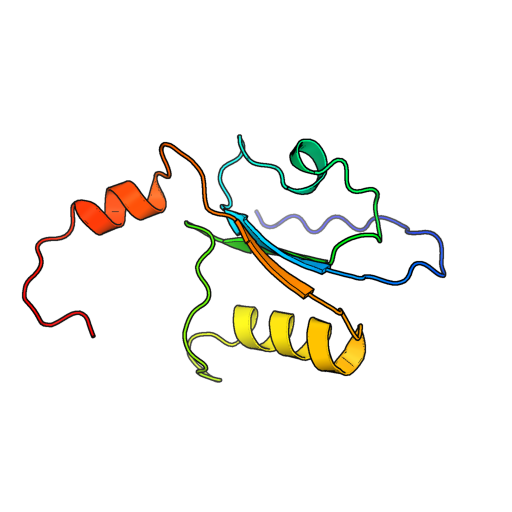 1.00 94.19 73 LYS A N 1
ATOM 560 C CA . LYS A 1 73 ? -9.441 -3.285 12.852 1.00 94.19 73 LYS A CA 1
ATOM 561 C C . LYS A 1 73 ? -10.110 -3.504 11.491 1.00 94.19 73 LYS A C 1
ATOM 563 O O . LYS A 1 73 ? -11.259 -3.930 11.427 1.00 94.19 73 LYS A O 1
ATOM 568 N N . VAL A 1 74 ? -9.388 -3.203 10.407 1.00 94.38 74 VAL A N 1
ATOM 569 C CA . VAL A 1 74 ? -9.891 -3.461 9.051 1.00 94.38 74 VAL A CA 1
ATOM 570 C C . VAL A 1 74 ? -10.154 -4.954 8.856 1.00 94.38 74 VAL A C 1
ATOM 572 O O . VAL A 1 74 ? -9.411 -5.799 9.352 1.00 94.38 74 VAL A O 1
ATOM 575 N N . GLU A 1 75 ? -11.198 -5.276 8.103 1.00 94.50 75 GLU A N 1
ATOM 576 C CA . GLU A 1 75 ? -11.606 -6.658 7.833 1.00 94.50 75 GLU A CA 1
ATOM 577 C C . GLU A 1 75 ? -10.842 -7.248 6.644 1.00 94.50 75 GLU A C 1
ATOM 579 O O . GLU A 1 75 ? -10.611 -8.452 6.578 1.00 94.50 75 GLU A O 1
ATOM 584 N N . ASN A 1 76 ? -10.449 -6.396 5.693 1.00 95.19 76 ASN A N 1
ATOM 585 C CA . ASN A 1 76 ? -9.919 -6.825 4.406 1.00 95.19 76 ASN A CA 1
ATOM 586 C C . ASN A 1 76 ? -8.676 -6.024 4.004 1.00 95.19 76 ASN A C 1
ATOM 588 O O . ASN A 1 76 ? -8.645 -4.794 4.112 1.00 95.19 76 ASN A O 1
ATOM 592 N N . ILE A 1 77 ? -7.682 -6.728 3.459 1.00 96.62 77 ILE A N 1
ATOM 593 C CA . ILE A 1 77 ? -6.517 -6.154 2.776 1.00 96.62 77 ILE A CA 1
ATOM 594 C C . ILE A 1 77 ? -6.665 -6.449 1.283 1.00 96.62 77 ILE A C 1
ATOM 596 O O . ILE A 1 77 ? -6.737 -7.611 0.893 1.00 96.62 77 ILE A O 1
ATOM 600 N N . VAL A 1 78 ? -6.703 -5.412 0.446 1.00 96.75 78 VAL A N 1
ATOM 601 C CA . VAL A 1 78 ? -6.857 -5.551 -1.009 1.00 96.75 78 VAL A CA 1
ATOM 602 C C . VAL A 1 78 ? -5.652 -4.942 -1.718 1.00 96.75 78 VAL A C 1
ATOM 604 O O . VAL A 1 78 ? -5.320 -3.776 -1.506 1.00 96.75 78 VAL A O 1
ATOM 607 N N . VAL A 1 79 ? -5.015 -5.717 -2.595 1.00 97.62 79 VAL A N 1
ATOM 608 C CA . VAL A 1 79 ? -3.924 -5.250 -3.461 1.00 97.62 79 VAL A CA 1
ATOM 609 C C . VAL A 1 79 ? -4.461 -5.094 -4.878 1.00 97.62 79 VAL A C 1
ATOM 611 O O . VAL A 1 79 ? -4.915 -6.059 -5.487 1.00 97.62 79 VAL A O 1
ATOM 614 N N . ILE A 1 80 ? -4.434 -3.870 -5.401 1.00 96.19 80 ILE A N 1
ATOM 615 C CA . ILE A 1 80 ? -5.037 -3.517 -6.688 1.00 96.19 80 ILE A CA 1
ATOM 616 C C . ILE A 1 80 ? -3.925 -3.284 -7.709 1.00 96.19 80 ILE A C 1
ATOM 618 O O . ILE A 1 80 ? -3.244 -2.256 -7.682 1.00 96.19 80 ILE A O 1
ATOM 622 N N . GLY A 1 81 ? -3.749 -4.231 -8.629 1.00 96.06 81 GLY A N 1
ATOM 623 C CA . GLY A 1 81 ? -2.964 -4.020 -9.845 1.00 96.06 81 GLY A CA 1
ATOM 624 C C . GLY A 1 81 ? -3.728 -3.189 -10.881 1.00 96.06 81 GLY A C 1
ATOM 625 O O . GLY A 1 81 ? -4.925 -2.944 -10.747 1.00 96.06 81 GLY A O 1
ATOM 626 N N . HIS A 1 82 ? -3.044 -2.756 -11.940 1.00 97.50 82 HIS A N 1
ATOM 627 C CA . HIS A 1 82 ? -3.700 -2.090 -13.065 1.00 97.50 82 HIS A CA 1
ATOM 628 C C . HIS A 1 82 ? -2.998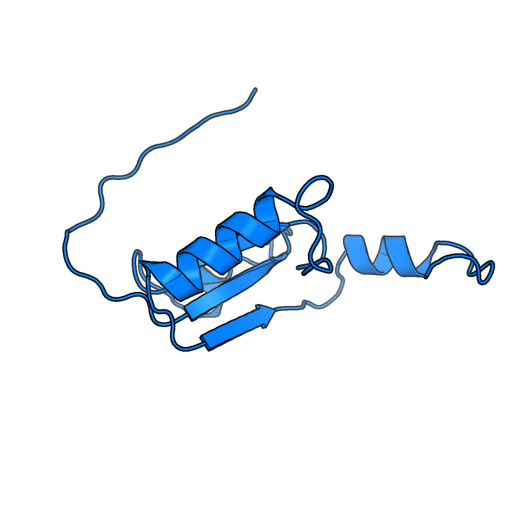 -2.376 -14.392 1.00 97.50 82 HIS A C 1
ATOM 630 O O . HIS A 1 82 ? -1.799 -2.665 -14.441 1.00 97.50 82 HIS A O 1
ATOM 636 N N . SER A 1 83 ? -3.752 -2.252 -15.483 1.00 97.06 83 SER A N 1
ATOM 637 C CA . SER A 1 83 ? -3.233 -2.384 -16.842 1.00 97.06 83 SER A CA 1
ATOM 638 C C . SER A 1 83 ? -2.183 -1.314 -17.150 1.00 97.06 83 SER A C 1
ATOM 640 O O . SER A 1 83 ? -2.274 -0.174 -16.684 1.00 97.06 83 SER A O 1
ATOM 642 N N . CYS A 1 84 ? -1.198 -1.675 -17.978 1.00 96.56 84 CYS A N 1
ATOM 643 C CA . CYS A 1 84 ? -0.143 -0.770 -18.448 1.00 96.56 84 CYS A CA 1
ATOM 644 C C . CYS A 1 84 ? 0.619 -0.065 -17.307 1.00 96.56 84 CYS A C 1
ATOM 646 O O . CYS A 1 84 ? 0.953 1.120 -17.411 1.00 96.56 84 CYS A O 1
ATOM 648 N N . CYS A 1 85 ? 0.873 -0.780 -16.208 1.00 97.94 85 CYS A N 1
ATOM 649 C CA . CYS A 1 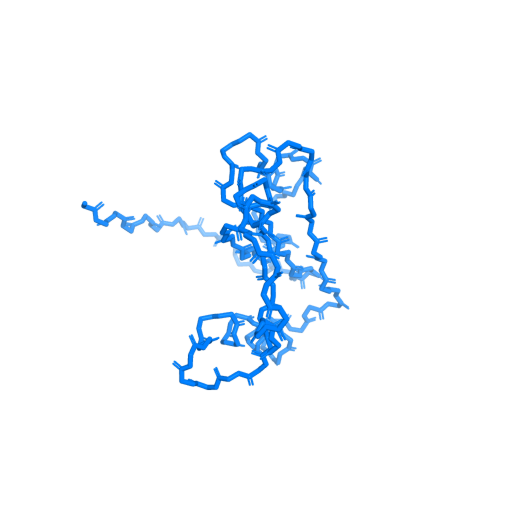85 ? 1.643 -0.265 -15.083 1.00 97.94 85 CYS A CA 1
ATOM 650 C C . CYS A 1 85 ? 3.103 -0.015 -15.472 1.00 97.94 85 CYS A C 1
ATOM 652 O O . CYS A 1 85 ? 3.822 -0.943 -15.841 1.00 97.94 85 CYS A O 1
ATOM 654 N N . GLY A 1 86 ? 3.553 1.238 -15.351 1.00 97.56 86 GLY A N 1
ATOM 655 C CA . GLY A 1 86 ? 4.936 1.618 -15.645 1.00 97.56 86 GLY A CA 1
ATOM 656 C C . GLY A 1 86 ? 5.956 0.926 -14.737 1.00 97.56 86 GLY A C 1
ATOM 657 O O . GLY A 1 86 ? 7.003 0.510 -15.218 1.00 97.56 86 GLY A O 1
ATOM 658 N N . GLY A 1 87 ? 5.627 0.735 -13.453 1.00 96.81 87 GLY A N 1
ATOM 659 C CA . GLY A 1 87 ? 6.505 0.044 -12.501 1.00 96.81 87 GLY A CA 1
ATOM 660 C C . GLY A 1 87 ? 6.715 -1.429 -12.857 1.00 96.81 87 GLY A C 1
ATOM 661 O O . GLY A 1 87 ? 7.852 -1.881 -12.926 1.00 96.81 87 GLY A O 1
ATOM 662 N N . ILE A 1 88 ? 5.633 -2.149 -13.178 1.00 97.44 88 ILE A N 1
ATOM 663 C CA . ILE A 1 88 ? 5.721 -3.547 -13.629 1.00 97.44 88 ILE A CA 1
ATOM 664 C C . ILE A 1 88 ? 6.418 -3.641 -14.986 1.00 97.44 88 ILE A C 1
ATOM 666 O O . ILE A 1 88 ? 7.271 -4.498 -15.169 1.00 97.44 88 ILE A O 1
ATOM 670 N N . LYS A 1 89 ? 6.119 -2.740 -15.930 1.00 97.06 89 LYS A N 1
ATOM 671 C CA . LYS A 1 89 ? 6.823 -2.710 -17.220 1.00 97.06 89 LYS A CA 1
ATOM 672 C C . LYS A 1 89 ? 8.333 -2.517 -17.034 1.00 97.06 89 LYS A C 1
ATOM 674 O O . LYS A 1 89 ? 9.106 -3.174 -17.719 1.00 97.06 89 LYS A O 1
ATOM 679 N N . GLY A 1 90 ? 8.735 -1.636 -16.115 1.00 96.19 90 GLY A N 1
ATOM 680 C CA . GLY A 1 90 ? 10.134 -1.437 -15.740 1.00 96.19 90 GLY A CA 1
ATOM 681 C C . GLY A 1 90 ? 10.756 -2.709 -15.170 1.00 96.19 90 GLY A C 1
ATOM 682 O O . GLY A 1 90 ? 11.791 -3.140 -15.665 1.00 96.19 90 GLY A O 1
ATOM 683 N N . LEU A 1 91 ? 10.083 -3.355 -14.212 1.00 94.19 91 LEU A N 1
ATOM 684 C CA . LEU A 1 91 ? 10.518 -4.632 -13.639 1.00 94.19 91 LEU A CA 1
ATOM 685 C C . LEU A 1 91 ? 10.737 -5.703 -14.719 1.00 94.19 91 LEU A C 1
ATOM 687 O O . LEU A 1 91 ? 11.802 -6.299 -14.769 1.00 94.19 91 LEU A O 1
ATOM 691 N N . MET A 1 92 ? 9.779 -5.880 -15.633 1.00 94.25 92 MET A N 1
ATOM 692 C CA . MET A 1 92 ? 9.858 -6.878 -16.711 1.00 94.25 92 MET A CA 1
ATOM 693 C C . MET A 1 92 ? 10.948 -6.587 -17.757 1.00 94.25 92 MET A C 1
ATOM 695 O O . MET A 1 92 ? 11.208 -7.429 -18.611 1.00 94.25 92 MET A O 1
ATOM 699 N N . SER A 1 93 ? 11.548 -5.394 -17.739 1.00 94.31 93 SER A N 1
ATOM 700 C CA . SER A 1 93 ? 12.664 -5.036 -18.624 1.00 94.31 93 SER A CA 1
ATOM 701 C C . SER A 1 93 ? 14.041 -5.286 -18.005 1.00 94.31 93 SER A C 1
ATOM 703 O O . SER A 1 93 ? 15.047 -5.168 -18.703 1.00 94.31 93 SER A O 1
ATOM 705 N N . ILE A 1 94 ? 14.095 -5.621 -16.712 1.00 92.81 94 ILE A N 1
ATOM 706 C CA . ILE A 1 94 ? 15.334 -5.992 -16.031 1.00 92.81 94 ILE A CA 1
ATOM 707 C C . ILE A 1 94 ? 15.694 -7.421 -16.467 1.00 92.81 94 ILE A C 1
ATOM 709 O O . ILE A 1 94 ? 14.829 -8.296 -16.399 1.00 92.81 94 ILE A O 1
ATOM 713 N N . PRO A 1 95 ? 16.929 -7.677 -16.935 1.00 88.88 95 PRO A N 1
ATOM 714 C CA . PRO A 1 95 ? 17.376 -9.030 -17.240 1.00 88.88 95 PRO A CA 1
ATOM 715 C C . PRO A 1 95 ? 17.283 -9.918 -15.997 1.00 88.88 95 PRO A C 1
ATOM 717 O O . PRO A 1 95 ? 17.771 -9.536 -14.936 1.00 88.88 95 PRO A O 1
ATOM 720 N N . ASP A 1 96 ? 16.671 -11.091 -16.139 1.00 83.31 96 ASP A N 1
ATOM 721 C CA . ASP A 1 96 ? 16.662 -12.095 -15.080 1.00 83.31 96 ASP A CA 1
ATOM 722 C C . ASP A 1 96 ? 18.031 -12.786 -15.047 1.00 83.31 96 ASP A C 1
ATOM 724 O O . ASP A 1 96 ? 18.372 -13.577 -15.928 1.00 83.31 96 ASP A O 1
ATOM 728 N N . ASP A 1 97 ? 18.848 -12.418 -14.065 1.00 80.25 97 ASP A N 1
ATOM 729 C CA . ASP A 1 97 ? 20.150 -13.027 -13.798 1.00 80.25 97 ASP A CA 1
ATOM 730 C C . ASP A 1 97 ? 20.073 -14.129 -12.724 1.00 80.25 97 ASP A C 1
ATOM 732 O O . ASP A 1 97 ? 21.104 -14.651 -12.296 1.00 80.25 97 ASP A O 1
ATOM 736 N N . GLY A 1 98 ? 18.862 -14.491 -12.281 1.00 71.81 98 GLY A N 1
ATOM 737 C CA . GLY A 1 98 ? 18.628 -15.484 -11.237 1.00 71.81 98 GLY A CA 1
ATOM 738 C C . GLY A 1 98 ? 19.069 -15.055 -9.833 1.00 71.81 98 GLY A C 1
ATOM 739 O O . GLY A 1 98 ? 19.021 -15.874 -8.916 1.00 71.81 98 GLY A O 1
ATOM 740 N N . THR A 1 99 ? 19.497 -13.801 -9.631 1.00 68.44 99 THR A N 1
ATOM 741 C CA . THR A 1 99 ? 19.924 -13.287 -8.313 1.00 68.44 99 THR A CA 1
ATOM 742 C C . THR A 1 99 ? 18.829 -12.526 -7.567 1.00 68.44 99 THR A C 1
ATOM 744 O O . THR A 1 99 ? 18.997 -12.175 -6.398 1.00 68.44 99 THR A O 1
ATOM 747 N N . THR A 1 100 ? 17.690 -12.281 -8.215 1.00 60.00 100 THR A N 1
ATOM 748 C CA . THR A 1 100 ? 16.550 -11.567 -7.633 1.00 60.00 100 THR A CA 1
ATOM 749 C C . THR A 1 100 ? 15.650 -12.522 -6.839 1.00 60.00 100 THR A C 1
ATOM 751 O O . THR A 1 100 ? 14.601 -12.956 -7.310 1.00 60.00 100 THR A O 1
ATOM 754 N N . ALA A 1 101 ? 16.067 -12.835 -5.608 1.00 50.56 101 ALA A N 1
ATOM 755 C CA . ALA A 1 101 ? 15.245 -13.453 -4.563 1.00 50.56 101 ALA A CA 1
ATOM 756 C C . ALA A 1 101 ? 15.435 -12.726 -3.222 1.00 50.56 101 ALA A C 1
ATOM 758 O O . ALA A 1 101 ? 16.600 -12.454 -2.849 1.00 50.56 101 ALA A O 1
#

Secondary structure (DSSP, 8-state):
----------S-PPP-EEEEEE--TT--HHHHTTPPTTSEEEEEEGGG--PPP-TTTSHHHHHHHHIIIIIS--SEEEEE--TT-HHHHHHTTS---S---

Foldseek 3Di:
DDDDDDDDDDPDAQAQEEEQDEPPPVDDPCVVVVDDPRHYHYDYYQQSDQDPDDCPPPVPSVVSVCCCCVPSVHNYYYRDGDPPRPRVVVVVPDDPPVPPD

Organism: Gossypium raimondii (NCBI:txid29730)

InterPro domains:
  IPR001765 Carbonic anhydrase [PF00484] (18-93)
  IPR001765 Carbonic anhydrase [PTHR1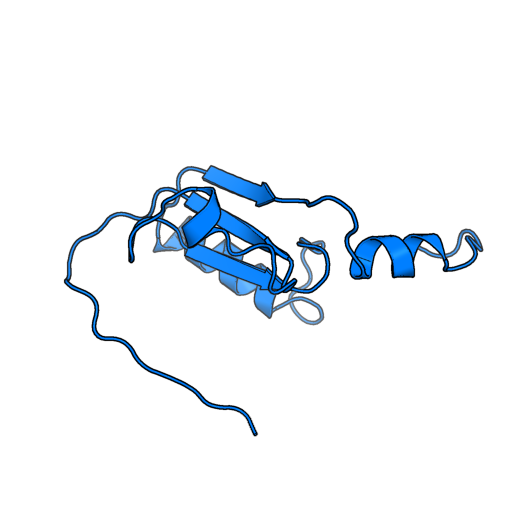1002] (16-95)
  IPR001765 Carbonic anhydrase [SM00947] (10-101)
  IPR015892 Carbonic anhydrase, prokaryotic-like, conserved site [PS00704] (22-29)
  IPR015892 Carbonic anhydrase, prokaryotic-like, conserved site [PS00705] (66-86)
  IPR036874 Carbonic anhydrase superfamily [G3DSA:3.40.1050.10] (6-101)
  IPR036874 Carbonic anhydrase superfamily [SSF53056] (9-96)